Protein AF-A0A6U6SDU3-F1 (afdb_monomer_lite)

Foldseek 3Di:
DQAEEEAAAPLDAPVVQQCCQQPVVHEYEYAHQNDDLVRDCVSVVNEAACPAHDDDDDHHGVHHYHYDNEHEDPDQDQDPNGTYHHPCVVCPPPDPPRYHYDYDDD

Organism: NCBI:txid1333877

Sequence (106 aa):
KHVMAFSFGIEERDMYSEYLSNNFHIPSKLFDCFQRPEHSPPLSGKAPNATGKCRGGGHCYEAPYWPYQVCLGPRKEKFDGRWYNTLANHLRGYGPLSTHVKIDVE

Radius of gyration: 13.66 Å; chains: 1; bounding box: 35×25×35 Å

pLDDT: mean 88.63, std 8.81, range [57.66, 97.56]

Structure (mmCIF, N/CA/C/O backbone):
data_AF-A0A6U6SDU3-F1
#
_entry.id   AF-A0A6U6SDU3-F1
#
loop_
_atom_site.group_PDB
_atom_site.id
_atom_site.type_symbol
_atom_site.label_atom_id
_atom_site.label_alt_id
_atom_site.label_comp_id
_atom_site.label_asym_id
_atom_site.label_entity_id
_atom_site.label_seq_id
_atom_site.pdbx_PDB_ins_code
_atom_site.Cartn_x
_atom_site.Cartn_y
_atom_site.Cartn_z
_atom_site.occupancy
_atom_site.B_iso_or_equiv
_atom_site.auth_seq_id
_atom_site.auth_comp_id
_atom_site.auth_asym_id
_atom_site.auth_atom_id
_atom_site.pdbx_PDB_model_num
ATOM 1 N N . LYS A 1 1 ? -6.603 -8.108 -15.087 1.00 57.66 1 LYS A N 1
ATOM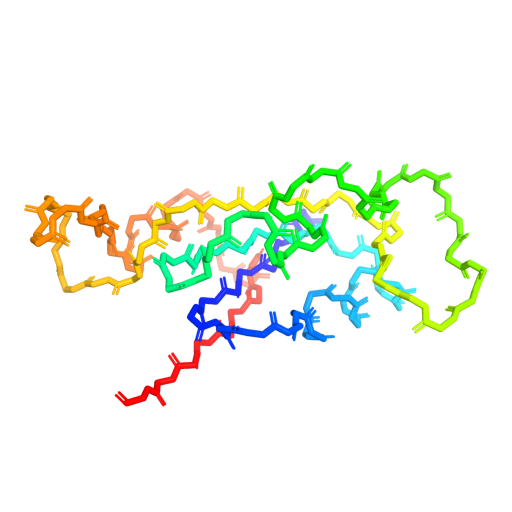 2 C CA . LYS A 1 1 ? -7.184 -7.727 -13.774 1.00 57.66 1 LYS A CA 1
ATOM 3 C C . LYS A 1 1 ? -6.177 -6.814 -13.089 1.00 57.66 1 LYS A C 1
ATOM 5 O O . LYS A 1 1 ? -5.018 -7.197 -13.046 1.00 57.66 1 LYS A O 1
ATOM 10 N N . HIS A 1 2 ? -6.570 -5.621 -12.646 1.00 83.19 2 HIS A N 1
ATOM 11 C CA . HIS A 1 2 ? -5.650 -4.716 -11.950 1.00 83.19 2 HIS A CA 1
ATOM 12 C C . HIS A 1 2 ? -5.425 -5.234 -10.525 1.00 83.19 2 HIS A C 1
ATOM 14 O O . HIS A 1 2 ? -6.369 -5.279 -9.740 1.00 83.19 2 HIS A O 1
ATOM 20 N N . VAL A 1 3 ? -4.206 -5.692 -10.239 1.00 95.12 3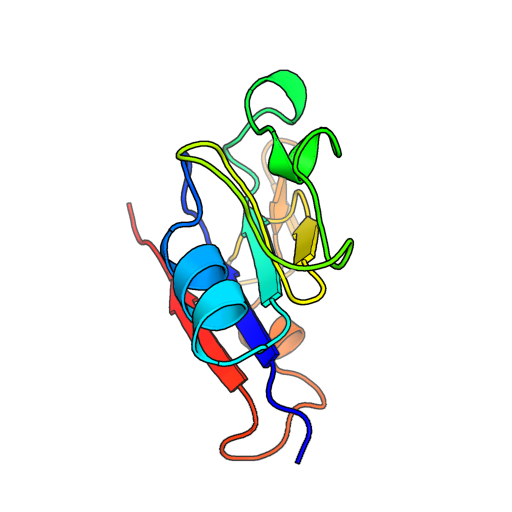 VAL A N 1
ATOM 21 C CA . VAL A 1 3 ? -3.781 -6.157 -8.913 1.00 95.12 3 VAL A CA 1
ATOM 22 C C . VAL A 1 3 ? -3.114 -4.993 -8.180 1.00 95.12 3 VAL A C 1
ATOM 24 O O . VAL A 1 3 ? -2.423 -4.197 -8.811 1.00 95.12 3 VAL A O 1
ATOM 27 N N . MET A 1 4 ? -3.340 -4.878 -6.873 1.00 97.12 4 MET A N 1
ATOM 28 C CA . MET A 1 4 ? -2.764 -3.833 -6.021 1.00 97.12 4 MET A CA 1
ATOM 29 C C . MET A 1 4 ? -2.091 -4.462 -4.802 1.00 97.12 4 MET A C 1
ATOM 31 O O . MET A 1 4 ? -2.659 -5.362 -4.188 1.00 97.12 4 MET A O 1
ATOM 35 N N . ALA A 1 5 ? -0.911 -3.989 -4.423 1.00 97.19 5 ALA A N 1
ATOM 36 C CA . ALA A 1 5 ? -0.269 -4.396 -3.180 1.00 97.19 5 ALA A CA 1
ATOM 37 C C . ALA A 1 5 ? -0.537 -3.373 -2.072 1.00 97.19 5 ALA A C 1
ATOM 39 O O . ALA A 1 5 ? -0.442 -2.168 -2.298 1.00 97.19 5 ALA A O 1
ATOM 40 N N . PHE A 1 6 ? -0.865 -3.845 -0.872 1.00 96.75 6 PHE A N 1
ATOM 41 C CA . PHE A 1 6 ? -0.989 -3.025 0.328 1.00 96.75 6 PHE A CA 1
ATOM 42 C C . PHE A 1 6 ? 0.035 -3.452 1.364 1.00 96.75 6 PHE A C 1
ATOM 44 O O . PHE A 1 6 ? 0.137 -4.634 1.690 1.00 96.75 6 PHE A O 1
ATOM 51 N N . SER A 1 7 ? 0.757 -2.464 1.876 1.00 95.25 7 SER A N 1
ATOM 52 C CA . SER A 1 7 ? 1.820 -2.620 2.855 1.00 95.25 7 SER A CA 1
ATOM 53 C C . SER A 1 7 ? 1.472 -1.783 4.083 1.00 95.25 7 SER A C 1
ATOM 55 O O . SER A 1 7 ? 1.128 -0.608 3.934 1.00 95.25 7 SER A O 1
ATOM 57 N N . PHE A 1 8 ? 1.504 -2.373 5.276 1.00 94.50 8 PHE A N 1
ATOM 58 C CA . PHE A 1 8 ? 1.124 -1.705 6.525 1.00 94.50 8 PHE A CA 1
ATOM 59 C C . PHE A 1 8 ? 2.239 -1.806 7.572 1.00 94.50 8 PHE A C 1
ATOM 61 O O . PHE A 1 8 ? 2.751 -2.903 7.783 1.00 94.50 8 PHE A O 1
ATOM 68 N N . GLY A 1 9 ? 2.538 -0.686 8.245 1.00 87.62 9 GLY A N 1
ATOM 69 C CA . GLY A 1 9 ? 3.300 -0.647 9.507 1.00 87.62 9 GLY A CA 1
ATOM 70 C C . GLY A 1 9 ? 4.782 -1.023 9.426 1.00 87.62 9 GLY A C 1
ATOM 71 O O . GLY A 1 9 ? 5.262 -1.709 10.309 1.00 87.62 9 GLY A O 1
ATOM 72 N N . ILE A 1 10 ? 5.492 -0.639 8.363 1.00 81.69 10 ILE A N 1
ATOM 73 C CA . ILE A 1 10 ? 6.846 -1.155 8.104 1.00 81.69 10 ILE A CA 1
ATOM 74 C C . ILE A 1 10 ? 7.925 -0.491 8.959 1.00 81.69 10 ILE A C 1
ATOM 76 O O . ILE A 1 10 ? 8.968 -1.104 9.163 1.00 81.69 10 ILE A O 1
ATOM 80 N N . GLU A 1 11 ? 7.722 0.755 9.397 1.00 76.12 11 GLU A N 1
ATOM 81 C CA . GLU A 1 11 ? 8.656 1.575 10.193 1.00 76.12 11 GLU A CA 1
ATOM 82 C C . GLU A 1 11 ? 10.021 1.855 9.532 1.00 76.12 11 GLU A C 1
ATOM 84 O O . GLU A 1 11 ? 10.705 2.825 9.865 1.00 76.12 11 GLU A O 1
ATOM 89 N N . GLU A 1 12 ? 10.376 1.107 8.486 1.00 78.81 12 GLU A N 1
ATOM 90 C CA . GLU A 1 12 ? 11.622 1.142 7.726 1.00 78.81 12 GLU A CA 1
ATOM 91 C C . GLU A 1 12 ? 11.379 1.066 6.195 1.00 78.81 12 GLU A C 1
ATOM 93 O O . GLU A 1 12 ? 10.475 1.690 5.631 1.00 78.81 12 GLU A O 1
ATOM 98 N N . ARG A 1 13 ? 12.231 0.338 5.467 1.00 83.12 13 ARG A N 1
ATOM 99 C CA . ARG A 1 13 ? 12.152 0.162 4.016 1.00 83.12 13 ARG A CA 1
ATOM 100 C C . ARG A 1 13 ? 11.043 -0.816 3.637 1.00 83.12 13 ARG A C 1
ATOM 102 O O . ARG A 1 13 ? 11.082 -1.983 4.014 1.00 83.12 13 ARG A O 1
ATOM 109 N N . ASP A 1 14 ? 10.141 -0.394 2.754 1.00 87.88 14 ASP A N 1
ATOM 110 C CA . ASP A 1 14 ? 9.092 -1.248 2.181 1.00 87.88 14 ASP A CA 1
ATOM 111 C C . ASP A 1 14 ? 9.621 -2.194 1.084 1.00 87.88 14 ASP A C 1
ATOM 113 O O . ASP A 1 14 ? 9.247 -2.117 -0.088 1.00 87.88 14 ASP A O 1
ATOM 117 N N . MET A 1 15 ? 10.507 -3.122 1.470 1.00 89.88 15 MET A N 1
ATOM 118 C CA . MET A 1 15 ? 11.104 -4.116 0.563 1.00 89.88 15 MET A CA 1
ATOM 119 C C . MET A 1 15 ? 10.052 -4.996 -0.122 1.00 89.88 15 MET A C 1
ATOM 121 O O . MET A 1 15 ? 10.267 -5.468 -1.236 1.00 89.88 15 MET A O 1
ATOM 125 N N . TYR A 1 16 ? 8.909 -5.204 0.533 1.00 92.81 16 TYR A N 1
ATOM 126 C CA . TYR A 1 16 ? 7.788 -5.952 -0.019 1.00 92.81 16 TYR A CA 1
ATOM 127 C C . TYR A 1 16 ? 7.208 -5.260 -1.257 1.00 92.81 16 TYR A C 1
ATOM 129 O O . TYR A 1 16 ? 7.130 -5.867 -2.329 1.00 92.81 16 TYR A O 1
ATOM 137 N N . SER A 1 17 ? 6.849 -3.980 -1.133 1.00 93.44 17 SER A N 1
ATOM 138 C CA . SER A 1 17 ? 6.345 -3.212 -2.269 1.00 93.44 17 SER A CA 1
ATOM 139 C C . SER A 1 17 ? 7.409 -3.007 -3.338 1.00 93.44 17 SER A C 1
ATOM 141 O O . SER A 1 17 ? 7.071 -3.063 -4.516 1.00 93.44 17 SER A O 1
ATOM 143 N N . GLU A 1 18 ? 8.676 -2.801 -2.963 1.00 91.81 18 GLU A N 1
ATOM 144 C CA . GLU A 1 18 ? 9.781 -2.705 -3.927 1.00 91.81 18 GLU A CA 1
ATOM 145 C C . GLU A 1 18 ? 9.920 -3.999 -4.741 1.00 91.81 18 GLU A C 1
ATOM 147 O O . GLU A 1 18 ? 10.012 -3.961 -5.967 1.00 91.81 18 GLU A O 1
ATOM 152 N N . TYR A 1 19 ? 9.864 -5.160 -4.084 1.00 93.31 19 TYR A N 1
ATOM 153 C CA . TYR A 1 19 ? 9.945 -6.453 -4.756 1.00 93.31 19 TYR A CA 1
ATOM 154 C C . TYR A 1 19 ? 8.788 -6.665 -5.741 1.00 93.31 19 TYR A C 1
ATOM 156 O O . TYR A 1 19 ? 9.028 -7.026 -6.897 1.00 93.31 19 TYR A O 1
ATOM 164 N N . LEU A 1 20 ? 7.545 -6.412 -5.312 1.00 95.25 20 LEU A N 1
ATOM 165 C CA . LEU A 1 20 ? 6.361 -6.551 -6.168 1.00 95.25 20 LEU A CA 1
ATOM 166 C C . LEU A 1 20 ? 6.361 -5.558 -7.336 1.00 95.25 20 LEU A C 1
ATOM 168 O O . LEU A 1 20 ? 6.011 -5.921 -8.462 1.00 95.25 20 LEU A O 1
ATOM 172 N N . SER A 1 21 ? 6.802 -4.331 -7.077 1.00 93.94 21 SER A N 1
ATOM 173 C CA . SER A 1 21 ? 6.930 -3.27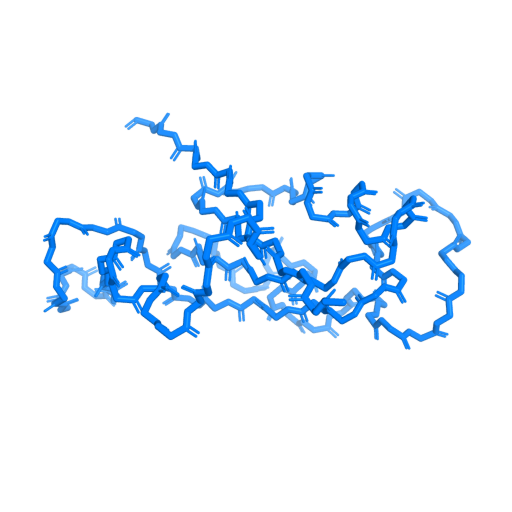7 -8.075 1.00 93.94 21 SER A CA 1
ATOM 174 C C . SER A 1 21 ? 7.965 -3.646 -9.141 1.00 93.94 21 SER A C 1
ATOM 176 O O . SER A 1 21 ? 7.646 -3.668 -10.326 1.00 93.94 21 SER A O 1
ATOM 178 N N . ASN A 1 22 ? 9.168 -4.055 -8.738 1.00 92.56 22 ASN A N 1
ATOM 179 C CA . ASN A 1 22 ? 10.296 -4.210 -9.662 1.00 92.56 22 ASN A CA 1
ATOM 180 C C . ASN A 1 22 ? 10.298 -5.562 -10.398 1.00 92.56 22 ASN A C 1
ATOM 182 O O . ASN A 1 22 ? 10.830 -5.665 -11.499 1.00 92.56 22 ASN A O 1
ATOM 186 N N . ASN A 1 23 ? 9.698 -6.612 -9.824 1.00 93.19 23 ASN A N 1
ATOM 187 C CA . ASN A 1 23 ? 9.671 -7.940 -10.456 1.00 93.19 23 ASN A CA 1
ATOM 188 C C . ASN A 1 23 ? 8.354 -8.226 -11.186 1.00 93.19 23 ASN A C 1
ATOM 190 O O . ASN A 1 23 ? 8.349 -8.929 -12.196 1.00 93.19 23 ASN A O 1
ATOM 194 N N . PHE A 1 24 ? 7.237 -7.681 -10.697 1.00 94.25 24 PHE A N 1
ATOM 195 C CA . PHE A 1 24 ? 5.898 -7.997 -11.206 1.00 94.25 24 PHE A CA 1
ATOM 196 C C . PHE A 1 24 ? 5.139 -6.776 -11.723 1.00 94.25 24 PHE A C 1
ATOM 198 O O . PHE A 1 24 ? 4.032 -6.933 -12.233 1.00 94.25 24 PHE A O 1
ATOM 205 N N . HIS A 1 25 ? 5.723 -5.577 -11.629 1.00 93.50 25 HIS A N 1
ATOM 206 C CA . HIS A 1 25 ? 5.097 -4.322 -12.051 1.00 93.50 25 HIS A CA 1
ATOM 207 C C . HIS A 1 25 ? 3.738 -4.085 -11.371 1.00 93.50 25 HIS A C 1
ATOM 209 O O . HIS A 1 25 ? 2.823 -3.497 -11.953 1.00 93.50 25 HIS A O 1
ATOM 215 N N . ILE A 1 26 ? 3.593 -4.566 -10.131 1.00 95.56 26 ILE A N 1
ATOM 216 C CA . ILE A 1 26 ? 2.373 -4.395 -9.341 1.00 95.56 26 ILE A CA 1
ATOM 217 C C . ILE A 1 26 ? 2.456 -3.051 -8.608 1.00 95.56 26 ILE A C 1
ATOM 219 O O . ILE A 1 26 ? 3.420 -2.825 -7.877 1.00 95.56 26 ILE A O 1
ATOM 223 N N . PRO A 1 27 ? 1.462 -2.161 -8.775 1.00 95.44 27 PRO A N 1
ATOM 224 C CA . PRO A 1 27 ? 1.407 -0.918 -8.026 1.00 95.44 27 PRO A CA 1
ATOM 225 C C . PRO A 1 27 ? 1.100 -1.174 -6.546 1.00 95.44 27 PRO A C 1
ATOM 227 O O . PRO A 1 27 ? 0.362 -2.106 -6.208 1.00 95.44 27 PRO A O 1
ATOM 230 N N . SER A 1 28 ? 1.609 -0.303 -5.676 1.00 95.31 28 SER A N 1
ATOM 231 C CA . SER A 1 28 ? 1.568 -0.516 -4.227 1.00 95.31 28 SER A CA 1
ATOM 232 C C . SER A 1 28 ? 1.124 0.723 -3.456 1.00 95.31 28 SER A C 1
ATOM 234 O O . SER A 1 28 ? 1.433 1.856 -3.828 1.00 95.31 28 SER A O 1
ATOM 236 N N . LYS A 1 29 ? 0.421 0.512 -2.340 1.00 95.19 29 LYS A N 1
ATOM 237 C CA . LYS A 1 29 ? 0.124 1.551 -1.347 1.00 95.19 29 LYS A CA 1
ATOM 238 C C . LYS A 1 29 ? 0.746 1.185 -0.005 1.00 95.19 29 LYS A C 1
ATOM 240 O O . LYS A 1 29 ? 0.467 0.103 0.511 1.00 95.19 29 LYS A O 1
ATOM 245 N N . LEU A 1 30 ? 1.528 2.102 0.558 1.00 93.31 30 LEU A N 1
ATOM 246 C CA . LEU A 1 30 ? 2.039 2.010 1.924 1.00 93.31 30 LEU A CA 1
ATOM 247 C C . LEU A 1 30 ? 1.141 2.821 2.854 1.00 93.31 30 LEU A C 1
ATOM 249 O O . LEU A 1 30 ? 0.850 3.985 2.586 1.00 93.31 30 LEU A O 1
ATOM 253 N N . PHE A 1 31 ? 0.735 2.209 3.958 1.00 93.50 31 PHE A N 1
ATOM 254 C CA . PHE A 1 31 ? 0.011 2.845 5.048 1.00 93.50 31 PHE A CA 1
ATOM 255 C C . PHE A 1 31 ? 0.847 2.701 6.320 1.00 93.50 31 PHE A C 1
ATOM 257 O O . PHE A 1 31 ? 0.871 1.646 6.956 1.00 93.50 31 PHE A O 1
ATOM 264 N N . ASP A 1 32 ? 1.579 3.759 6.650 1.00 90.19 32 ASP A N 1
ATOM 265 C CA . ASP A 1 32 ? 2.498 3.789 7.781 1.00 90.19 32 ASP A CA 1
ATOM 266 C C . ASP A 1 32 ? 2.430 5.157 8.455 1.00 90.19 32 ASP A C 1
ATOM 268 O O . ASP A 1 32 ? 2.528 6.193 7.803 1.00 90.19 32 ASP A O 1
ATOM 272 N N . CYS A 1 33 ? 2.238 5.158 9.767 1.00 88.81 33 CYS A N 1
ATOM 273 C CA . CYS A 1 33 ? 2.141 6.361 10.580 1.00 88.81 33 CYS A CA 1
ATOM 274 C C . CYS A 1 33 ? 3.283 6.516 11.594 1.00 88.81 33 CYS A C 1
ATOM 276 O O . CYS A 1 33 ? 3.293 7.507 12.325 1.00 88.81 33 CYS A O 1
ATOM 278 N N . PHE A 1 34 ? 4.196 5.546 11.682 1.00 83.25 34 PHE A N 1
ATOM 279 C CA . PHE A 1 34 ? 5.339 5.545 12.595 1.00 83.25 34 PHE A CA 1
ATOM 280 C C . PHE A 1 34 ? 6.535 6.262 11.981 1.00 83.25 34 PHE A C 1
ATOM 282 O O . PHE A 1 34 ? 7.240 6.996 12.679 1.00 83.25 34 PHE A O 1
ATOM 289 N N . GLN A 1 35 ? 6.692 6.168 10.660 1.00 80.75 35 GLN A N 1
ATOM 290 C CA . GLN A 1 35 ? 7.728 6.909 9.958 1.00 80.75 35 GLN A CA 1
ATOM 291 C C . GLN A 1 35 ? 7.444 8.407 9.855 1.00 80.75 35 GLN A C 1
ATOM 293 O O . GLN A 1 35 ? 6.406 8.868 9.364 1.00 80.75 35 GLN A O 1
ATOM 298 N N . ARG A 1 36 ? 8.462 9.187 10.219 1.00 80.56 36 ARG A N 1
ATOM 299 C CA . ARG A 1 36 ? 8.557 10.596 9.844 1.00 80.56 36 ARG A CA 1
ATOM 300 C C . ARG A 1 36 ? 8.863 10.706 8.343 1.00 80.56 36 ARG A C 1
ATOM 302 O O . ARG A 1 36 ? 9.802 10.041 7.893 1.00 80.56 36 ARG A O 1
ATOM 309 N N . PRO A 1 37 ? 8.136 11.526 7.556 1.00 81.12 37 PRO A N 1
ATOM 310 C CA . PRO A 1 37 ? 8.325 11.601 6.107 1.00 81.12 37 PRO A CA 1
ATOM 311 C C . PRO A 1 37 ? 9.757 11.937 5.714 1.00 81.12 37 PRO A C 1
ATOM 313 O O . PRO A 1 37 ? 10.263 11.420 4.724 1.00 81.12 37 PRO A O 1
ATOM 316 N N . GLU A 1 38 ? 10.439 12.754 6.516 1.00 78.44 38 GLU A N 1
ATOM 317 C CA . GLU A 1 38 ? 11.806 13.203 6.260 1.00 78.44 38 GLU A CA 1
ATOM 318 C C . GLU A 1 38 ? 12.813 12.046 6.249 1.00 78.44 38 GLU A C 1
ATOM 320 O O . GLU A 1 38 ? 13.838 12.135 5.572 1.00 78.44 38 GLU A O 1
ATOM 325 N N . HIS A 1 39 ? 12.520 10.967 6.981 1.00 76.94 39 HIS A N 1
ATOM 326 C CA . HIS A 1 39 ? 13.383 9.792 7.129 1.00 76.94 39 HIS A CA 1
ATOM 327 C C . HIS A 1 39 ? 13.022 8.660 6.166 1.00 76.94 39 HIS A C 1
ATOM 329 O O . HIS A 1 39 ? 13.715 7.650 6.108 1.00 76.94 39 HIS A O 1
ATOM 335 N N . SER A 1 40 ? 11.955 8.834 5.392 1.00 75.94 40 SER A N 1
ATOM 336 C CA . SER A 1 40 ? 11.448 7.833 4.471 1.00 75.94 40 SER A CA 1
ATOM 337 C C . SER A 1 40 ? 11.536 8.395 3.057 1.00 75.94 40 SER A C 1
ATOM 339 O O . SER A 1 40 ? 10.729 9.242 2.666 1.00 75.94 40 SER A O 1
ATOM 341 N N . PRO A 1 41 ? 12.538 7.987 2.258 1.00 76.19 41 PRO A N 1
ATOM 342 C CA . PRO A 1 41 ? 12.663 8.415 0.865 1.00 76.19 41 PRO A CA 1
ATOM 343 C C . PRO A 1 41 ? 11.371 8.249 0.045 1.00 76.19 41 PRO A C 1
ATOM 345 O O . PRO A 1 41 ? 11.077 9.135 -0.761 1.00 76.19 41 PRO A O 1
ATOM 348 N N . PRO A 1 42 ? 10.556 7.196 0.267 1.00 72.94 42 PRO A N 1
ATOM 349 C CA . PRO A 1 42 ? 9.240 7.103 -0.349 1.00 72.94 42 PRO A CA 1
ATOM 350 C C . PRO A 1 42 ? 8.249 8.164 0.160 1.00 72.94 42 PRO A C 1
ATOM 352 O O . PRO A 1 42 ? 7.675 8.878 -0.660 1.00 72.94 42 PRO A O 1
ATOM 355 N N . LEU A 1 43 ? 8.067 8.331 1.480 1.00 74.44 43 LEU A N 1
ATOM 356 C CA . LEU A 1 43 ? 7.133 9.332 2.036 1.00 74.44 43 LEU A CA 1
ATOM 357 C C . LEU A 1 43 ? 7.551 10.782 1.731 1.00 74.44 43 LEU A C 1
ATOM 359 O O . LEU A 1 43 ? 6.689 11.635 1.542 1.00 74.44 43 LEU A O 1
ATOM 363 N N . SER A 1 44 ? 8.852 11.068 1.648 1.00 78.69 44 SER A N 1
ATOM 364 C CA . SER A 1 44 ? 9.388 12.383 1.254 1.00 78.69 44 SER A CA 1
ATOM 365 C C . SER A 1 44 ? 9.349 12.648 -0.254 1.00 78.69 44 SER A C 1
ATOM 367 O O . SER A 1 44 ? 9.753 13.728 -0.685 1.00 78.69 44 SER A O 1
ATOM 369 N N . GLY A 1 45 ? 8.907 11.682 -1.068 1.00 75.25 45 GLY A N 1
ATOM 370 C CA . GLY A 1 45 ? 8.846 11.817 -2.526 1.00 75.25 45 GLY A CA 1
ATOM 371 C C . GLY A 1 45 ? 10.215 11.873 -3.213 1.00 75.25 45 GLY A C 1
ATOM 372 O O . GLY A 1 45 ? 10.308 12.308 -4.358 1.00 75.25 45 GLY A O 1
ATOM 373 N N . LYS A 1 46 ? 11.286 11.459 -2.526 1.00 79.19 46 LYS A N 1
ATOM 374 C CA . LYS A 1 46 ? 12.659 11.455 -3.057 1.00 79.19 46 LYS A CA 1
ATOM 375 C C . LYS A 1 46 ? 13.013 10.157 -3.788 1.00 79.19 46 LYS A C 1
ATOM 377 O O . LYS A 1 46 ? 13.975 10.139 -4.551 1.00 79.19 46 LYS A O 1
ATOM 382 N N . ALA A 1 47 ? 12.275 9.073 -3.545 1.00 80.25 47 ALA A N 1
ATOM 383 C CA . ALA A 1 47 ? 12.477 7.798 -4.229 1.00 80.25 47 ALA A CA 1
ATOM 384 C C . ALA A 1 47 ? 11.920 7.841 -5.670 1.00 80.25 47 ALA A C 1
ATOM 386 O O . ALA A 1 47 ? 10.781 8.280 -5.858 1.00 80.25 47 ALA A O 1
ATOM 387 N N . PRO A 1 48 ? 12.662 7.352 -6.685 1.00 79.56 48 PRO A N 1
ATOM 388 C CA . PRO A 1 48 ? 12.128 7.160 -8.029 1.00 79.56 48 PRO A CA 1
ATOM 389 C C . PRO A 1 48 ? 10.910 6.229 -8.007 1.00 79.56 48 PRO A C 1
ATOM 391 O O . PRO A 1 48 ? 10.944 5.156 -7.400 1.00 79.56 48 PRO A O 1
ATOM 394 N N . ASN A 1 49 ? 9.833 6.661 -8.658 1.00 85.56 49 A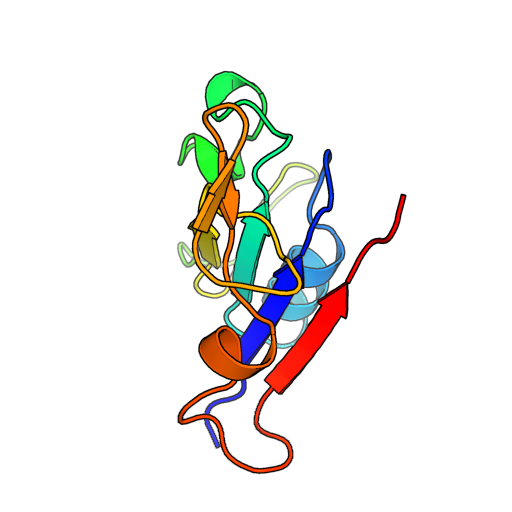SN A N 1
ATOM 395 C CA . ASN A 1 49 ? 8.526 6.017 -8.608 1.00 85.56 49 ASN A CA 1
ATOM 396 C C . ASN A 1 49 ? 7.872 6.072 -9.990 1.00 85.56 49 ASN A C 1
ATOM 398 O O . ASN A 1 49 ? 7.573 7.158 -10.486 1.00 85.56 49 ASN A O 1
ATOM 402 N N . ALA A 1 50 ? 7.673 4.909 -10.608 1.00 83.88 50 ALA A N 1
ATOM 403 C CA . ALA A 1 50 ? 7.128 4.765 -11.958 1.00 83.88 50 ALA A CA 1
ATOM 404 C C . ALA A 1 50 ? 7.887 5.567 -13.040 1.00 83.88 50 ALA A C 1
ATOM 406 O O . ALA A 1 50 ? 7.321 5.941 -14.065 1.00 83.88 50 ALA A O 1
ATOM 407 N N . THR A 1 51 ? 9.183 5.828 -12.832 1.00 81.31 51 THR A N 1
ATOM 408 C CA . THR A 1 51 ? 10.038 6.614 -13.746 1.00 81.31 51 THR A CA 1
ATOM 409 C C . THR A 1 51 ? 10.867 5.748 -14.702 1.00 81.31 51 THR A C 1
ATOM 411 O O . THR A 1 51 ? 11.768 6.249 -15.371 1.00 81.31 51 THR A O 1
ATOM 414 N N . GLY A 1 52 ? 10.587 4.443 -14.767 1.00 81.50 52 GLY A N 1
ATOM 415 C CA . GLY A 1 52 ? 11.339 3.458 -15.546 1.00 81.50 52 GLY A CA 1
ATOM 416 C C . GLY A 1 52 ? 12.148 2.503 -14.667 1.00 81.50 52 GLY A C 1
ATOM 417 O O . GLY A 1 52 ? 11.948 2.447 -13.458 1.00 81.50 52 GLY A O 1
ATOM 418 N N . LYS A 1 53 ? 13.056 1.739 -15.289 1.00 84.50 53 LYS A N 1
ATOM 419 C CA . LYS A 1 53 ? 13.822 0.690 -14.599 1.00 84.50 53 LYS A CA 1
ATOM 420 C C . LYS A 1 53 ? 14.710 1.238 -13.486 1.00 84.50 53 LYS A C 1
ATOM 422 O O . LYS A 1 53 ? 15.495 2.164 -13.713 1.00 84.50 53 LYS A O 1
ATOM 427 N N . CYS A 1 54 ? 14.666 0.588 -12.332 1.00 84.00 54 CYS A N 1
ATOM 428 C CA . CYS A 1 54 ? 15.522 0.876 -11.197 1.00 84.00 54 CYS A CA 1
ATOM 429 C C . CYS A 1 54 ? 16.967 0.470 -11.519 1.00 84.00 54 CYS A C 1
ATOM 431 O O . CYS A 1 54 ? 17.268 -0.691 -11.788 1.00 84.00 54 CYS A O 1
ATOM 433 N N . ARG A 1 55 ? 17.889 1.441 -11.515 1.00 71.75 55 ARG A N 1
ATOM 434 C CA . ARG A 1 55 ? 19.329 1.226 -11.741 1.00 71.75 55 ARG A CA 1
ATOM 435 C C . ARG A 1 55 ? 20.099 1.565 -10.458 1.00 71.75 55 ARG A C 1
ATOM 437 O O . ARG A 1 55 ? 20.489 2.712 -10.277 1.00 71.75 55 ARG A O 1
ATOM 444 N N . GLY A 1 56 ? 20.299 0.596 -9.560 1.00 66.00 56 GLY A N 1
ATOM 445 C CA . GLY A 1 56 ? 21.117 0.762 -8.342 1.00 66.00 56 GLY A CA 1
ATOM 446 C C . GLY A 1 56 ? 20.490 0.205 -7.055 1.00 66.00 56 GLY A C 1
ATOM 447 O O . GLY A 1 56 ? 19.384 -0.319 -7.080 1.00 66.00 56 GLY A O 1
ATOM 448 N N . GLY A 1 57 ? 21.215 0.309 -5.929 1.00 63.16 57 GLY A N 1
ATOM 449 C CA . GLY A 1 57 ? 20.856 -0.287 -4.625 1.00 63.16 57 GLY A CA 1
ATOM 450 C C . GLY A 1 57 ? 20.011 0.575 -3.667 1.00 63.16 57 GLY A C 1
ATOM 451 O O . GLY A 1 57 ? 19.790 0.165 -2.527 1.00 63.16 57 GLY A O 1
ATOM 452 N N . GLY A 1 58 ? 19.557 1.760 -4.093 1.00 75.50 58 GLY A N 1
ATOM 453 C CA . GLY A 1 58 ? 18.692 2.651 -3.297 1.00 75.50 58 GLY A CA 1
ATOM 454 C C . GLY A 1 58 ? 17.198 2.299 -3.376 1.00 75.50 58 GLY A C 1
ATOM 455 O O . GLY A 1 58 ? 16.812 1.388 -4.104 1.00 75.50 58 GLY A O 1
ATOM 456 N N . HIS A 1 59 ? 16.352 3.034 -2.643 1.00 81.88 59 HIS A N 1
ATOM 457 C CA . HIS A 1 59 ? 14.889 2.901 -2.727 1.00 81.88 59 HIS A CA 1
ATOM 458 C C . HIS A 1 59 ? 14.387 3.277 -4.119 1.00 81.88 59 HIS A C 1
ATOM 460 O O . HIS A 1 59 ? 14.642 4.393 -4.572 1.00 81.88 59 HIS A O 1
ATOM 466 N N . CYS A 1 60 ? 13.672 2.371 -4.782 1.00 88.62 60 CYS A N 1
ATOM 467 C CA . CYS A 1 60 ? 13.136 2.603 -6.118 1.00 88.62 60 CYS A CA 1
ATOM 468 C C . CYS A 1 60 ? 11.958 1.665 -6.420 1.00 88.62 60 CYS A C 1
ATOM 470 O O . CYS A 1 60 ? 12.002 0.484 -6.070 1.00 88.62 60 CYS A O 1
ATOM 472 N N . TYR A 1 61 ? 10.938 2.202 -7.096 1.00 91.06 61 TYR A N 1
ATOM 473 C CA . TYR A 1 61 ? 9.718 1.493 -7.486 1.00 91.06 61 TYR A CA 1
ATOM 474 C C . TYR A 1 61 ? 9.463 1.677 -8.990 1.00 91.06 61 TYR A C 1
ATOM 476 O O . TYR A 1 61 ? 9.181 2.787 -9.446 1.00 91.06 61 TYR A O 1
ATOM 484 N N . GLU A 1 62 ? 9.551 0.601 -9.776 1.00 93.31 62 GLU A N 1
ATOM 485 C CA . GLU A 1 62 ? 9.309 0.634 -11.232 1.00 93.31 62 GLU A CA 1
ATOM 486 C C . GLU A 1 62 ? 7.821 0.811 -11.593 1.00 93.31 62 GLU A C 1
ATOM 488 O O . GLU A 1 62 ? 7.490 1.346 -12.652 1.00 93.31 62 GLU A O 1
ATOM 493 N N . ALA A 1 63 ? 6.923 0.405 -10.697 1.00 93.44 63 ALA A N 1
ATOM 494 C CA . ALA A 1 63 ? 5.478 0.605 -10.753 1.00 93.44 63 ALA A CA 1
ATOM 495 C C . ALA A 1 63 ? 5.014 1.704 -9.774 1.00 93.44 63 ALA A C 1
ATOM 497 O O . ALA A 1 63 ? 5.724 1.996 -8.807 1.00 93.44 63 ALA A O 1
ATOM 498 N N . PRO A 1 64 ? 3.807 2.279 -9.973 1.00 93.56 64 PRO A N 1
ATOM 499 C CA . PRO A 1 64 ? 3.269 3.315 -9.098 1.00 93.56 64 PRO A CA 1
ATOM 500 C C . PRO A 1 64 ? 3.238 2.922 -7.620 1.00 93.56 64 PRO A C 1
ATOM 502 O O . PRO A 1 64 ? 2.702 1.879 -7.243 1.00 93.56 64 PRO A O 1
ATOM 505 N N . TYR A 1 65 ? 3.764 3.812 -6.791 1.00 92.25 65 TYR A N 1
ATOM 506 C CA . TYR A 1 65 ? 3.847 3.673 -5.346 1.00 92.25 65 TYR A CA 1
ATOM 507 C C . TYR A 1 65 ? 3.192 4.870 -4.647 1.00 92.25 65 TYR A C 1
ATOM 509 O O . TYR A 1 65 ? 3.506 6.019 -4.960 1.00 92.25 65 TYR A O 1
ATOM 517 N N . TRP A 1 66 ? 2.291 4.626 -3.694 1.00 92.88 66 TRP A N 1
ATOM 518 C CA . TRP A 1 66 ? 1.624 5.691 -2.935 1.00 92.88 66 TRP A CA 1
ATOM 519 C C . TRP A 1 66 ? 1.772 5.489 -1.431 1.00 92.88 66 TRP A C 1
ATOM 521 O O . TRP A 1 66 ? 1.130 4.597 -0.872 1.00 92.88 66 TRP A O 1
ATOM 531 N N . PRO A 1 67 ? 2.573 6.323 -0.759 1.00 90.88 67 PRO A N 1
ATOM 532 C CA . PRO A 1 67 ? 2.706 6.259 0.682 1.00 90.88 67 PRO A CA 1
ATOM 533 C C . PRO A 1 67 ? 1.731 7.217 1.382 1.00 90.88 67 PRO A C 1
ATOM 535 O O . PRO A 1 67 ? 1.508 8.345 0.941 1.00 90.88 67 PRO A O 1
ATOM 538 N N . TYR A 1 68 ? 1.148 6.762 2.489 1.00 92.12 68 TYR A N 1
ATOM 539 C CA . TYR A 1 68 ? 0.161 7.492 3.279 1.00 92.12 68 TYR A CA 1
ATOM 540 C C . TYR A 1 68 ? 0.498 7.420 4.767 1.00 92.12 68 TYR A C 1
ATOM 542 O O . TYR A 1 68 ? 0.721 6.334 5.299 1.00 92.12 68 TYR A O 1
ATOM 550 N N . GLN A 1 69 ? 0.420 8.567 5.449 1.00 91.75 69 GLN A N 1
ATOM 551 C CA . GLN A 1 69 ? 0.570 8.666 6.905 1.00 91.75 69 GLN A CA 1
ATOM 552 C C . GLN A 1 69 ? -0.694 8.239 7.662 1.00 91.75 69 GLN A C 1
ATOM 554 O O . GLN A 1 69 ? -1.364 9.049 8.307 1.00 91.75 69 GLN A O 1
ATOM 559 N N . VAL A 1 70 ? -1.062 6.965 7.531 1.00 93.75 70 VAL A N 1
ATOM 560 C CA . VAL A 1 70 ? -2.257 6.377 8.148 1.00 93.75 70 VAL A CA 1
ATOM 561 C C . VAL A 1 70 ? -1.897 5.013 8.724 1.00 93.75 70 VAL A C 1
ATOM 563 O O . VAL A 1 70 ? -1.368 4.169 8.011 1.00 93.75 70 VAL A O 1
ATOM 566 N N . CYS A 1 71 ? -2.207 4.790 9.999 1.00 92.88 71 CYS A N 1
ATOM 567 C CA . CYS A 1 71 ? -2.036 3.502 10.655 1.00 92.88 71 CYS A CA 1
ATOM 568 C C . CYS A 1 71 ? -3.177 2.544 10.293 1.00 92.88 71 CYS A C 1
ATOM 570 O O . CYS A 1 71 ? -4.334 2.955 10.124 1.00 92.88 71 CYS A O 1
ATOM 572 N N . LEU A 1 72 ? -2.881 1.247 10.315 1.00 94.81 72 LEU A N 1
ATOM 573 C CA . LEU A 1 72 ? -3.915 0.226 10.396 1.00 94.81 72 LEU A CA 1
ATOM 574 C C . LEU A 1 72 ? -4.440 0.138 11.835 1.00 94.81 72 LEU A C 1
ATOM 576 O O . LEU A 1 72 ? -3.662 0.078 12.780 1.00 94.81 72 LEU A O 1
ATOM 580 N N . GLY A 1 73 ? -5.759 0.126 12.014 1.00 94.12 73 GLY A N 1
ATOM 581 C CA . GLY A 1 73 ? -6.378 0.005 13.332 1.00 94.12 73 GLY A CA 1
ATOM 582 C C . GLY A 1 73 ? -7.747 -0.674 13.301 1.00 94.12 73 GLY A C 1
ATOM 583 O O . GLY A 1 73 ? -8.331 -0.869 12.231 1.00 94.12 73 GLY A O 1
ATOM 584 N N . PRO A 1 74 ? -8.302 -1.020 14.476 1.00 94.44 74 PRO A N 1
ATOM 585 C CA . PRO A 1 74 ? -9.598 -1.695 14.574 1.00 94.44 74 PRO A CA 1
ATOM 586 C C . PRO A 1 74 ? -10.780 -0.788 14.196 1.00 94.44 74 PRO A C 1
ATOM 588 O O . PRO A 1 74 ? -11.863 -1.273 13.875 1.00 94.44 74 PRO A O 1
ATOM 591 N N . ARG A 1 75 ? -10.584 0.535 14.202 1.00 96.38 75 ARG A N 1
ATOM 592 C CA . ARG A 1 75 ? -11.598 1.547 13.878 1.00 96.38 75 ARG A CA 1
ATOM 593 C C . ARG A 1 75 ? -10.966 2.733 13.158 1.00 96.38 75 ARG A C 1
ATOM 595 O O . ARG A 1 75 ? -9.762 2.960 13.232 1.00 96.38 75 ARG A O 1
ATOM 602 N N . LYS A 1 76 ? -11.801 3.475 12.429 1.00 97.56 76 LYS A N 1
ATOM 603 C CA . LYS A 1 76 ? -11.401 4.716 11.767 1.00 97.56 76 LYS A CA 1
ATOM 604 C C . LYS A 1 76 ? -11.515 5.864 12.764 1.00 97.56 76 LYS A C 1
ATOM 606 O O . LYS A 1 76 ? -12.625 6.296 13.062 1.00 97.56 76 LYS A O 1
ATOM 611 N N . GLU A 1 77 ? -10.386 6.349 13.257 1.00 97.50 77 GLU A N 1
ATOM 612 C CA . GLU A 1 77 ? -10.334 7.425 14.248 1.00 97.50 77 GLU A CA 1
ATOM 613 C C . GLU A 1 77 ? -9.018 8.205 14.168 1.00 97.50 77 GLU A C 1
ATOM 615 O O . GLU A 1 77 ? -8.073 7.788 13.497 1.00 97.50 77 GLU A O 1
ATOM 620 N N . LYS A 1 78 ? -8.964 9.354 14.846 1.00 96.62 78 LYS A N 1
ATOM 621 C CA . LYS A 1 78 ? -7.704 10.024 15.163 1.00 96.62 78 LYS A CA 1
ATOM 622 C C . LYS A 1 78 ? -7.390 9.742 16.626 1.00 96.62 78 LYS A C 1
ATOM 624 O O . LYS A 1 78 ? -8.169 10.133 17.490 1.00 96.62 78 LYS A O 1
ATOM 629 N N . PHE A 1 79 ? -6.266 9.092 16.891 1.00 93.06 79 PHE A N 1
ATOM 630 C CA . PHE A 1 79 ? -5.828 8.746 18.239 1.00 93.06 79 PHE A CA 1
ATOM 631 C C . PHE A 1 79 ? -4.358 9.123 18.401 1.00 93.06 79 PHE A C 1
ATOM 633 O O . PHE A 1 79 ? -3.549 8.838 17.521 1.00 93.06 79 PHE A O 1
ATOM 640 N N . ASP A 1 80 ? -4.040 9.828 19.487 1.00 91.62 80 ASP A N 1
ATOM 641 C CA . ASP A 1 80 ? -2.688 10.316 19.793 1.00 91.62 80 ASP A CA 1
ATOM 642 C C . ASP A 1 80 ? -1.988 11.009 18.602 1.00 91.62 80 ASP A C 1
ATOM 644 O O . ASP A 1 80 ? -0.884 10.680 18.177 1.00 91.62 80 ASP A O 1
ATOM 648 N N . GLY A 1 81 ? -2.710 11.927 17.952 1.00 90.38 81 GLY A N 1
ATOM 649 C CA . GLY A 1 81 ? -2.199 12.671 16.796 1.00 90.38 81 GLY A CA 1
ATOM 650 C C . GLY A 1 81 ? -2.121 11.883 15.482 1.00 90.38 81 GLY A C 1
ATOM 651 O O . GLY A 1 81 ? -1.957 12.506 14.434 1.00 90.38 81 GLY A O 1
ATOM 652 N N . ARG A 1 82 ? -2.322 10.562 15.499 1.00 92.06 82 ARG A N 1
ATOM 653 C CA . ARG A 1 82 ? -2.226 9.679 14.331 1.00 92.06 82 ARG A CA 1
ATOM 654 C C . ARG A 1 82 ? -3.599 9.333 13.773 1.00 92.06 82 ARG A C 1
ATOM 656 O O . ARG A 1 82 ? -4.573 9.173 14.509 1.00 92.06 82 ARG A O 1
ATOM 663 N N . TRP A 1 83 ? -3.678 9.216 12.453 1.00 95.44 83 TRP A N 1
ATOM 664 C CA . TRP A 1 83 ? -4.881 8.755 11.770 1.00 95.44 83 TRP A CA 1
ATOM 665 C C . TRP A 1 83 ? -4.865 7.239 11.652 1.00 95.44 83 TRP A C 1
ATOM 667 O O . TRP A 1 83 ? -3.901 6.678 11.146 1.00 95.44 83 TRP A O 1
ATOM 677 N N . TYR A 1 84 ? -5.955 6.599 12.059 1.00 96.06 84 TYR A N 1
ATOM 678 C CA . TYR A 1 84 ? -6.176 5.166 11.924 1.00 96.06 84 TYR A CA 1
ATOM 679 C C . TYR A 1 84 ? -7.303 4.899 10.932 1.00 96.06 84 TYR A C 1
ATOM 681 O O . TYR A 1 84 ? -8.285 5.646 10.844 1.00 96.06 84 TYR A O 1
ATOM 689 N N . ASN A 1 85 ? -7.188 3.801 10.196 1.00 97.44 85 ASN A N 1
ATOM 690 C CA . ASN A 1 85 ? -8.255 3.275 9.359 1.00 97.44 85 ASN A CA 1
ATOM 691 C C . ASN A 1 85 ? -8.255 1.741 9.396 1.00 97.44 85 ASN A C 1
ATOM 693 O O . ASN A 1 85 ? -7.274 1.112 9.778 1.00 97.44 85 ASN A O 1
ATOM 697 N N . THR A 1 86 ? -9.378 1.129 9.024 1.00 97.00 86 THR A N 1
ATOM 698 C CA . THR A 1 86 ? -9.546 -0.326 9.130 1.00 97.00 86 THR A CA 1
ATOM 699 C C . THR A 1 86 ? -9.104 -1.050 7.869 1.00 97.00 86 THR A C 1
ATOM 701 O O . THR A 1 86 ? -9.257 -0.532 6.758 1.00 97.00 86 THR A O 1
ATOM 704 N N . LEU A 1 87 ? -8.653 -2.301 8.022 1.00 96.44 87 LEU A N 1
ATOM 705 C CA . LEU A 1 87 ? -8.338 -3.175 6.886 1.00 96.44 87 LEU A CA 1
ATOM 706 C C . LEU A 1 87 ? -9.536 -3.292 5.932 1.00 96.44 87 LEU A C 1
ATOM 708 O O . LEU A 1 87 ? -9.390 -3.150 4.721 1.00 96.44 87 LEU A O 1
ATOM 712 N N . ALA A 1 88 ? -10.741 -3.459 6.487 1.00 97.00 88 ALA A N 1
ATOM 713 C CA . ALA A 1 88 ? -11.982 -3.535 5.719 1.00 97.00 88 ALA A CA 1
ATOM 714 C C . ALA A 1 88 ? -12.240 -2.275 4.875 1.00 97.00 88 ALA A C 1
ATOM 716 O O . ALA A 1 88 ? -12.735 -2.370 3.753 1.00 97.00 88 ALA A O 1
ATOM 717 N N . ASN A 1 89 ? -11.890 -1.089 5.380 1.00 97.38 89 ASN A N 1
ATOM 718 C CA . ASN A 1 89 ? -12.008 0.142 4.606 1.00 97.38 89 ASN A CA 1
ATOM 719 C C . ASN A 1 89 ? -10.947 0.237 3.504 1.00 97.38 89 ASN A C 1
ATOM 721 O O . ASN A 1 89 ? -11.279 0.697 2.416 1.00 97.38 89 ASN A O 1
ATOM 725 N N . HIS A 1 90 ? -9.708 -0.205 3.748 1.00 96.25 90 HIS A N 1
ATOM 726 C CA . HIS A 1 90 ? -8.659 -0.229 2.718 1.00 96.25 90 HIS A CA 1
ATOM 727 C C . HIS A 1 90 ? -8.970 -1.209 1.581 1.00 96.25 90 HIS A C 1
ATOM 729 O O . HIS A 1 90 ?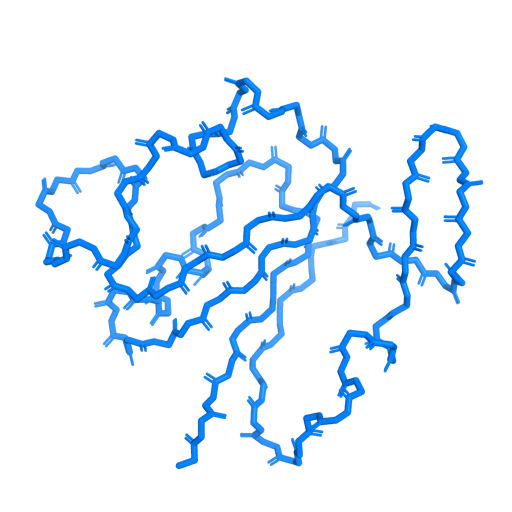 -8.717 -0.899 0.420 1.00 96.25 90 HIS A O 1
ATOM 735 N N . LEU A 1 91 ? -9.560 -2.361 1.904 1.00 95.75 91 LEU A N 1
ATOM 736 C CA . LEU A 1 91 ? -9.953 -3.387 0.933 1.00 95.75 91 LEU A CA 1
ATOM 737 C C . LEU A 1 91 ? -11.300 -3.099 0.250 1.00 95.75 91 LEU A C 1
ATOM 739 O O . LEU A 1 91 ? -11.687 -3.808 -0.680 1.00 95.75 91 LEU A O 1
ATOM 743 N N . ARG A 1 92 ? -12.033 -2.064 0.673 1.00 95.88 92 ARG A N 1
ATOM 744 C CA . ARG A 1 92 ? -13.345 -1.743 0.104 1.00 95.88 92 ARG A CA 1
ATOM 745 C C . ARG A 1 92 ? -13.226 -1.422 -1.387 1.00 95.88 92 ARG A C 1
ATOM 747 O O . ARG A 1 92 ? -12.448 -0.561 -1.785 1.00 95.88 92 ARG A O 1
ATOM 754 N N . GLY A 1 93 ? -14.049 -2.083 -2.200 1.00 93.94 93 GLY A N 1
ATOM 755 C CA . GLY A 1 93 ? -14.072 -1.902 -3.656 1.00 93.94 93 GLY A CA 1
ATOM 756 C C . GLY A 1 93 ? -13.053 -2.754 -4.418 1.00 93.94 93 GLY A C 1
ATOM 757 O O . GLY A 1 93 ? -13.078 -2.755 -5.646 1.00 93.94 93 GLY A O 1
ATOM 758 N N . TYR A 1 94 ? -12.204 -3.513 -3.721 1.00 93.88 94 TYR A N 1
ATOM 759 C CA . TYR A 1 94 ? -11.328 -4.507 -4.332 1.00 93.88 94 TYR A CA 1
ATOM 760 C C . TYR A 1 94 ? -12.039 -5.863 -4.404 1.00 93.88 94 TYR A C 1
ATOM 762 O O . TYR A 1 94 ? -12.696 -6.292 -3.457 1.00 93.88 94 TYR A O 1
ATOM 770 N N . GLY A 1 95 ? -11.948 -6.515 -5.562 1.00 93.56 95 GLY A N 1
ATOM 771 C CA . GLY A 1 95 ? -12.581 -7.808 -5.804 1.00 93.56 95 GLY A CA 1
ATOM 772 C C . GLY A 1 95 ? -11.769 -8.987 -5.251 1.00 93.56 95 GLY A C 1
ATOM 773 O O . GLY A 1 95 ? -10.627 -8.829 -4.812 1.00 93.56 95 GLY A O 1
ATOM 774 N N . PRO A 1 96 ? -12.318 -10.211 -5.313 1.00 92.62 96 PRO A N 1
ATOM 775 C CA . PRO A 1 96 ? -11.573 -11.412 -4.954 1.00 92.62 96 PRO A CA 1
ATOM 776 C C . PRO A 1 96 ? -10.273 -11.531 -5.759 1.00 92.62 96 PRO A C 1
ATOM 778 O O . PRO A 1 96 ? -10.272 -11.360 -6.982 1.00 92.62 96 PRO A O 1
ATOM 781 N N . LEU A 1 97 ? -9.176 -11.860 -5.068 1.00 91.44 97 LEU A N 1
ATOM 782 C CA . LEU A 1 97 ? -7.843 -12.059 -5.654 1.00 91.44 97 LEU A CA 1
ATOM 783 C C . LEU A 1 97 ? -7.283 -10.832 -6.407 1.00 91.44 97 LEU A C 1
ATOM 785 O O . LEU A 1 97 ? -6.449 -10.990 -7.296 1.00 91.44 97 LEU A O 1
ATOM 789 N N . SER A 1 98 ? -7.734 -9.611 -6.089 1.00 95.38 98 SER A N 1
ATOM 790 C CA . SER A 1 98 ? -7.192 -8.379 -6.693 1.00 95.38 98 SER A CA 1
ATOM 791 C C . SER A 1 98 ? -6.187 -7.637 -5.812 1.00 95.38 98 SER A C 1
ATOM 793 O O . SER A 1 98 ? -5.709 -6.576 -6.207 1.00 95.38 98 SER A O 1
ATOM 795 N N . THR A 1 99 ? -5.885 -8.149 -4.619 1.00 96.50 99 THR A N 1
ATOM 796 C CA . THR A 1 99 ? -4.978 -7.493 -3.672 1.00 96.50 99 THR 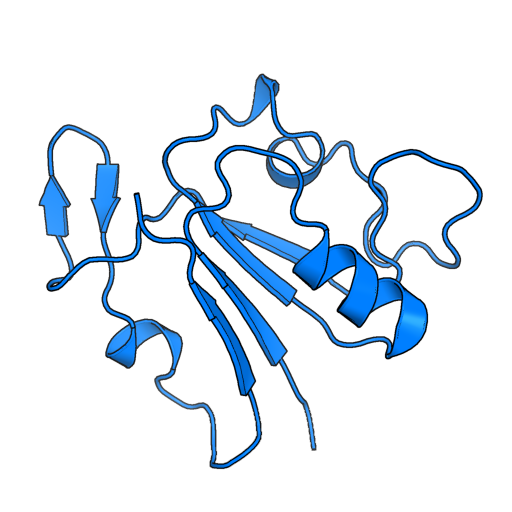A CA 1
ATOM 797 C C . THR A 1 99 ? -3.966 -8.461 -3.090 1.00 96.50 99 THR A C 1
ATOM 799 O O . THR A 1 99 ? -4.348 -9.534 -2.622 1.00 96.50 99 THR A O 1
ATOM 802 N N . HIS A 1 100 ? -2.706 -8.042 -3.038 1.00 97.25 100 HIS A N 1
ATOM 803 C CA . HIS A 1 100 ? -1.724 -8.624 -2.131 1.00 97.25 100 HIS A CA 1
ATOM 804 C C . HIS A 1 100 ? -1.633 -7.748 -0.879 1.00 97.25 100 HIS A C 1
ATOM 806 O O . HIS A 1 100 ? -1.693 -6.524 -0.980 1.00 97.25 100 HIS A O 1
ATOM 812 N N . VAL A 1 101 ? -1.545 -8.361 0.298 1.00 95.88 101 VAL A N 1
ATOM 813 C CA . VAL A 1 101 ? -1.555 -7.650 1.582 1.00 95.88 101 VAL A CA 1
ATOM 814 C C . VAL A 1 101 ? -0.393 -8.144 2.430 1.00 95.88 101 VAL A C 1
ATOM 816 O O . VAL A 1 101 ? -0.228 -9.351 2.599 1.00 95.88 101 VAL A O 1
ATOM 819 N N . LYS A 1 102 ? 0.372 -7.203 2.979 1.00 95.69 102 LYS A N 1
ATOM 820 C CA . LYS A 1 102 ? 1.427 -7.430 3.965 1.00 95.69 102 LYS A CA 1
ATOM 821 C C . LYS A 1 102 ? 1.189 -6.501 5.150 1.00 95.69 102 LYS A C 1
ATOM 823 O O . LYS A 1 102 ? 1.029 -5.298 4.960 1.00 95.69 102 LYS A O 1
ATOM 828 N N . ILE A 1 103 ? 1.104 -7.073 6.347 1.00 94.50 103 ILE A N 1
ATOM 829 C CA . ILE A 1 103 ? 0.874 -6.348 7.599 1.00 94.50 103 ILE A CA 1
ATOM 830 C C . ILE A 1 103 ? 2.016 -6.708 8.533 1.00 94.50 103 ILE A C 1
ATOM 832 O O . ILE A 1 103 ? 2.172 -7.886 8.854 1.00 94.50 103 ILE A O 1
ATOM 836 N N . ASP A 1 104 ? 2.765 -5.702 8.963 1.00 88.50 104 ASP A N 1
ATOM 837 C CA . ASP A 1 104 ? 3.719 -5.855 10.054 1.00 88.50 104 ASP A CA 1
ATOM 838 C C . ASP A 1 104 ? 2.995 -5.580 11.365 1.00 88.50 104 ASP A C 1
ATOM 840 O O . ASP A 1 104 ? 2.165 -4.670 11.463 1.00 88.50 104 ASP A O 1
ATOM 844 N N . VAL A 1 105 ? 3.245 -6.445 12.341 1.00 80.31 105 VAL A N 1
ATOM 845 C CA . VAL A 1 105 ? 2.682 -6.351 13.683 1.00 80.31 105 VAL A CA 1
ATOM 846 C C . VAL A 1 105 ? 3.843 -6.225 14.656 1.00 80.31 105 VAL A C 1
ATOM 848 O O . VAL A 1 105 ? 4.753 -7.055 14.628 1.00 80.31 105 VAL A O 1
ATOM 851 N N . GLU A 1 106 ? 3.795 -5.187 15.483 1.00 60.16 106 GLU A N 1
ATOM 852 C CA . GLU A 1 106 ? 4.706 -4.955 16.607 1.00 60.16 106 GLU A CA 1
ATOM 853 C C . GLU A 1 106 ? 3.977 -5.152 17.938 1.00 60.16 106 GLU A C 1
ATOM 855 O O . GLU A 1 106 ? 2.781 -4.771 18.026 1.00 60.16 106 GLU A O 1
#

Secondary structure (DSSP, 8-state):
---EEEEE--SS--HHHHHHHHHH---EEEE-SSS-GGG-TTTTT-S-BSSS---SSS--BSS-EEEES-EE-SSSEEETTEEEE-HHHHTTT--TT-EEEEE---